Protein AF-A0A8J6NTU1-F1 (afdb_monomer_lite)

pLDDT: mean 86.75, std 9.96, range [56.81, 98.06]

Organism: NCBI:txid2841696

Structure (mmCIF, N/CA/C/O backbone):
data_AF-A0A8J6NTU1-F1
#
_entry.id   AF-A0A8J6NTU1-F1
#
loop_
_atom_site.group_PDB
_atom_site.id
_atom_site.type_symbol
_atom_site.label_atom_id
_atom_site.label_alt_id
_atom_site.label_comp_id
_atom_site.label_asym_id
_atom_site.label_entity_id
_atom_site.label_seq_id
_atom_site.pdbx_PDB_ins_code
_atom_site.Cartn_x
_atom_site.Cartn_y
_atom_site.Cartn_z
_atom_site.occupancy
_atom_site.B_iso_or_equiv
_atom_site.auth_seq_id
_atom_site.auth_comp_id
_atom_site.auth_asym_id
_atom_site.auth_atom_id
_atom_site.pdbx_PDB_model_num
ATOM 1 N N . MET A 1 1 ? -24.536 -20.923 34.220 1.00 56.81 1 MET A N 1
ATOM 2 C CA . MET A 1 1 ? -24.508 -19.445 34.255 1.00 56.81 1 MET A CA 1
ATOM 3 C C . MET A 1 1 ? -25.311 -18.957 33.052 1.00 56.81 1 MET A C 1
ATOM 5 O O . MET A 1 1 ? -25.024 -19.424 31.960 1.00 56.81 1 MET A O 1
ATOM 9 N N . LYS A 1 2 ? -26.387 -18.174 33.230 1.00 62.75 2 LYS A N 1
ATOM 10 C CA . LYS A 1 2 ? -27.189 -17.657 32.100 1.00 62.75 2 LYS A CA 1
ATOM 11 C C . LYS A 1 2 ? -26.618 -16.299 31.694 1.00 62.75 2 LYS A C 1
ATOM 13 O O . LYS A 1 2 ? -26.714 -15.375 32.494 1.00 62.75 2 LYS A O 1
ATOM 18 N N . LEU A 1 3 ? -26.037 -16.214 30.498 1.00 65.69 3 LEU A N 1
ATOM 19 C CA . LEU A 1 3 ? -25.636 -14.948 29.880 1.00 65.69 3 LEU A CA 1
ATOM 20 C C . LEU A 1 3 ? -26.877 -14.066 29.706 1.00 65.69 3 LEU A C 1
ATOM 22 O O . LEU A 1 3 ? -27.886 -14.518 29.156 1.00 65.69 3 LEU A O 1
ATOM 26 N N . ARG A 1 4 ? -26.829 -12.839 30.223 1.00 82.00 4 ARG A N 1
ATOM 27 C CA . ARG A 1 4 ? -27.860 -11.818 30.012 1.00 82.00 4 ARG A CA 1
ATOM 28 C C . ARG A 1 4 ? -27.505 -11.002 28.770 1.00 82.00 4 ARG A C 1
ATOM 30 O O . ARG A 1 4 ? -26.342 -10.919 28.394 1.00 82.00 4 ARG A O 1
ATOM 37 N N . GLY A 1 5 ? -28.500 -10.360 28.153 1.00 81.06 5 GLY A N 1
ATOM 38 C CA . GLY A 1 5 ? -28.264 -9.472 27.003 1.00 81.06 5 GLY A CA 1
ATOM 39 C C . GLY A 1 5 ? -27.267 -8.346 27.306 1.00 81.06 5 GLY A C 1
ATOM 40 O O . GLY A 1 5 ? -26.461 -8.011 26.450 1.00 81.06 5 GLY A O 1
ATOM 41 N N . GLN A 1 6 ? -27.254 -7.852 28.549 1.00 82.06 6 GLN A N 1
ATOM 42 C CA . GLN A 1 6 ? -26.292 -6.847 29.020 1.00 82.06 6 GLN A CA 1
ATOM 43 C C . GLN A 1 6 ? -24.843 -7.353 29.003 1.00 82.06 6 GLN A C 1
ATOM 45 O O . GLN A 1 6 ? -23.960 -6.625 28.572 1.00 82.06 6 GLN A O 1
ATOM 50 N N . ASP A 1 7 ? -24.600 -8.617 29.374 1.00 84.56 7 ASP A N 1
ATOM 51 C CA . ASP A 1 7 ? -23.247 -9.194 29.355 1.00 84.56 7 ASP A CA 1
ATOM 52 C C . ASP A 1 7 ? -22.693 -9.274 27.917 1.00 84.56 7 ASP A C 1
ATOM 54 O O . ASP A 1 7 ? -21.492 -9.139 27.688 1.00 84.56 7 ASP A O 1
ATOM 58 N N . VAL A 1 8 ? -23.579 -9.492 26.936 1.00 84.94 8 VAL A N 1
ATOM 59 C CA . VAL A 1 8 ? -23.228 -9.529 25.507 1.00 84.94 8 VAL A CA 1
ATOM 60 C C . VAL A 1 8 ? -22.953 -8.123 24.974 1.00 84.94 8 VAL A C 1
ATOM 62 O O . VAL A 1 8 ? -21.997 -7.938 24.226 1.00 84.94 8 VAL A O 1
ATOM 65 N N . GLU A 1 9 ? -23.766 -7.139 25.360 1.00 84.38 9 GLU A N 1
ATOM 66 C CA . GLU A 1 9 ? -23.596 -5.737 24.963 1.00 84.38 9 GLU A CA 1
ATOM 67 C C . GLU A 1 9 ? -22.282 -5.153 25.494 1.00 84.38 9 GLU A C 1
ATOM 69 O O . GLU A 1 9 ? -21.503 -4.591 24.721 1.00 84.38 9 GLU A O 1
ATOM 74 N N . ASP A 1 10 ? -21.994 -5.349 26.782 1.00 85.88 10 ASP A N 1
ATOM 75 C CA . ASP A 1 10 ? -20.752 -4.883 27.401 1.00 85.88 10 ASP A CA 1
ATOM 76 C C . ASP A 1 10 ? -19.528 -5.579 26.786 1.00 85.88 10 ASP A C 1
ATOM 78 O O . ASP A 1 10 ? -18.547 -4.919 26.435 1.00 85.88 10 ASP A O 1
ATOM 82 N N . GLY A 1 11 ? -19.614 -6.895 26.557 1.00 86.75 11 GLY A N 1
ATOM 83 C CA . GLY A 1 11 ? -18.559 -7.657 25.887 1.00 86.75 11 GLY A CA 1
ATOM 84 C C . GLY A 1 11 ? -18.289 -7.179 24.457 1.00 86.75 11 GLY A C 1
ATOM 85 O O . GLY A 1 11 ? -17.131 -7.002 24.074 1.00 86.75 11 GLY A O 1
ATOM 86 N N . LEU A 1 12 ? -19.340 -6.912 23.673 1.00 86.44 12 LEU A N 1
ATOM 87 C CA . LEU A 1 12 ? -19.210 -6.371 22.318 1.00 86.44 12 LEU A CA 1
ATOM 88 C C . LEU A 1 12 ? -18.588 -4.971 22.340 1.00 86.44 12 LEU A C 1
ATOM 90 O O . LEU A 1 12 ? -17.715 -4.661 21.530 1.00 86.44 12 LEU A O 1
ATOM 94 N N . ARG A 1 13 ? -19.009 -4.127 23.283 1.00 85.50 13 ARG A N 1
ATOM 95 C CA . ARG A 1 13 ? -18.505 -2.763 23.430 1.00 85.50 13 ARG A CA 1
ATOM 96 C C . ARG A 1 13 ? -17.015 -2.736 23.752 1.00 85.50 13 ARG A C 1
ATOM 98 O O . ARG A 1 13 ? -16.283 -1.925 23.182 1.00 85.50 13 ARG A O 1
ATOM 105 N N . ASP A 1 14 ? -16.570 -3.592 24.661 1.00 88.06 14 ASP A N 1
ATOM 106 C CA . ASP A 1 14 ? -15.163 -3.668 25.042 1.00 88.06 14 ASP A CA 1
ATOM 107 C C . ASP A 1 14 ? -14.306 -4.297 23.942 1.00 88.06 14 ASP A C 1
ATOM 109 O O . ASP A 1 14 ? -13.197 -3.817 23.697 1.00 88.06 14 ASP A O 1
ATOM 113 N N . TRP A 1 15 ? -14.846 -5.271 23.202 1.00 88.38 15 TRP A N 1
ATOM 114 C CA . TRP A 1 15 ? -14.196 -5.789 21.999 1.00 88.38 15 TRP A CA 1
ATOM 115 C C . TRP A 1 15 ? -14.006 -4.698 20.931 1.00 88.38 15 TRP A C 1
ATOM 117 O O . TRP A 1 15 ? -12.879 -4.481 20.492 1.00 88.38 15 TRP A O 1
ATOM 127 N N . ILE A 1 16 ? -15.052 -3.930 20.586 1.00 86.06 16 ILE A N 1
ATOM 128 C CA . ILE A 1 16 ? -14.958 -2.841 19.590 1.00 86.06 16 ILE A CA 1
ATOM 129 C C . ILE A 1 16 ? -13.939 -1.776 20.018 1.00 86.06 16 ILE A C 1
ATOM 131 O O . ILE A 1 16 ? -13.171 -1.282 19.195 1.00 86.06 16 ILE A O 1
ATOM 135 N N . LYS A 1 17 ? -13.894 -1.410 21.305 1.00 85.00 17 LYS A N 1
ATOM 136 C CA . LYS A 1 17 ? -12.872 -0.477 21.812 1.00 85.00 17 LYS A CA 1
ATOM 137 C C . LYS A 1 17 ? -11.456 -1.036 21.673 1.00 85.00 17 LYS A C 1
ATOM 139 O O . LYS A 1 17 ? -10.542 -0.261 21.404 1.00 85.00 17 LYS A O 1
ATOM 144 N N . GLY A 1 18 ? -11.279 -2.341 21.890 1.00 85.94 18 GLY A N 1
ATOM 145 C CA . GLY A 1 18 ? -10.014 -3.036 21.661 1.00 85.94 18 GLY A CA 1
ATOM 146 C C . GLY A 1 18 ? -9.584 -2.929 20.200 1.00 85.94 18 GLY A C 1
ATOM 147 O O . GLY A 1 18 ? -8.516 -2.396 19.917 1.00 85.94 18 GLY A O 1
ATOM 148 N N . GLU A 1 19 ? -10.472 -3.301 19.278 1.00 84.56 19 GLU A N 1
ATOM 149 C CA . GLU A 1 19 ? -10.225 -3.201 17.834 1.00 84.56 19 GLU A CA 1
ATOM 150 C C . GLU A 1 19 ? -9.894 -1.769 17.396 1.00 84.56 19 GLU A C 1
ATOM 152 O O . GLU A 1 19 ? -8.923 -1.542 16.685 1.00 84.56 19 GLU A O 1
ATOM 157 N N . LEU A 1 20 ? -10.644 -0.769 17.867 1.00 84.06 20 LEU A N 1
ATOM 158 C CA . LEU A 1 20 ? -10.390 0.642 17.547 1.00 84.06 20 LEU A CA 1
ATOM 159 C C . LEU A 1 20 ? -9.045 1.154 18.075 1.00 84.06 20 LEU A C 1
ATOM 161 O O . LEU A 1 20 ? -8.465 2.074 17.498 1.00 84.06 20 LEU A O 1
ATOM 165 N N . LYS A 1 21 ? -8.556 0.593 19.183 1.00 83.94 21 LYS A N 1
ATOM 166 C CA . LYS A 1 21 ? -7.249 0.938 19.746 1.00 83.94 21 LYS A CA 1
ATOM 167 C C . LYS A 1 21 ? -6.109 0.340 18.923 1.00 83.94 21 LYS A C 1
ATOM 169 O O . LYS A 1 21 ? -5.068 0.984 18.794 1.00 83.94 21 LYS A O 1
ATOM 174 N N . ASP A 1 22 ? -6.324 -0.846 18.363 1.00 84.94 22 ASP A N 1
ATOM 175 C CA . ASP A 1 22 ? -5.331 -1.576 17.575 1.00 84.94 22 ASP A CA 1
ATOM 176 C C . ASP A 1 22 ? -5.400 -1.236 16.072 1.00 84.94 22 ASP A C 1
ATOM 178 O O . ASP A 1 22 ? -4.420 -1.404 15.350 1.00 84.94 22 ASP A O 1
ATOM 182 N N . ALA A 1 23 ? -6.507 -0.680 15.576 1.00 82.50 23 ALA A N 1
ATOM 183 C CA . ALA A 1 23 ? -6.674 -0.319 14.166 1.00 82.50 23 ALA A CA 1
ATOM 184 C C . ALA A 1 23 ? -5.551 0.587 13.603 1.00 82.50 23 ALA A C 1
ATOM 186 O O . ALA A 1 23 ? -5.062 0.300 12.506 1.00 82.50 23 ALA A O 1
ATOM 187 N N . PRO A 1 24 ? -5.052 1.622 14.318 1.00 82.88 24 PRO A N 1
ATOM 188 C CA . PRO A 1 24 ? -3.943 2.437 13.823 1.00 82.88 24 PRO A CA 1
ATOM 189 C C . PRO A 1 24 ? -2.634 1.654 13.657 1.00 82.88 24 PRO A C 1
ATOM 191 O O . PRO A 1 24 ? -1.898 1.896 12.700 1.00 82.88 24 PRO A O 1
ATOM 194 N N . SER A 1 25 ? -2.329 0.710 14.559 1.00 85.62 25 SER A N 1
ATOM 195 C CA . SER A 1 25 ? -1.114 -0.109 14.445 1.00 85.62 25 SER A CA 1
ATOM 196 C C . SER A 1 25 ? -1.238 -1.126 13.314 1.00 85.62 25 SER A C 1
ATOM 198 O O . SER A 1 25 ? -0.293 -1.289 12.544 1.00 85.62 25 SER A O 1
ATOM 200 N N . GLN A 1 26 ? -2.419 -1.723 13.134 1.00 86.44 26 GLN A N 1
ATOM 201 C CA . GLN A 1 26 ? -2.702 -2.605 12.002 1.00 86.44 26 GLN A CA 1
ATOM 202 C C . GLN A 1 26 ? -2.573 -1.870 10.659 1.00 86.44 26 GLN A C 1
ATOM 204 O O . GLN A 1 26 ? -1.908 -2.368 9.750 1.00 86.44 26 GLN A O 1
ATOM 209 N N . LYS A 1 27 ? -3.144 -0.661 10.534 1.00 88.06 27 LYS A N 1
ATOM 210 C CA . LYS A 1 27 ? -3.014 0.178 9.329 1.00 88.06 27 LYS A CA 1
ATOM 211 C C . LYS A 1 27 ? -1.550 0.521 9.040 1.00 88.06 27 LYS A C 1
ATOM 213 O O . LYS A 1 27 ? -1.106 0.415 7.896 1.00 88.06 27 LYS A O 1
ATOM 218 N N . TYR A 1 28 ? -0.792 0.870 10.078 1.00 89.94 28 TYR A N 1
ATOM 219 C CA . TYR A 1 28 ? 0.637 1.153 9.977 1.00 89.94 28 TYR A CA 1
ATOM 220 C C . TYR A 1 28 ? 1.447 -0.062 9.497 1.00 89.94 28 TYR A C 1
ATOM 222 O O . TYR A 1 28 ? 2.279 0.054 8.592 1.00 89.94 28 TYR A O 1
ATOM 230 N N . ASP A 1 29 ? 1.198 -1.240 10.073 1.00 91.12 29 ASP A N 1
ATOM 231 C CA . ASP A 1 29 ? 1.859 -2.484 9.679 1.00 91.12 29 ASP A CA 1
ATOM 232 C C . ASP A 1 29 ? 1.525 -2.875 8.237 1.00 91.12 29 ASP A C 1
ATOM 234 O O . ASP A 1 29 ? 2.420 -3.262 7.478 1.00 91.12 29 ASP A O 1
ATOM 238 N N . LEU A 1 30 ? 0.272 -2.679 7.828 1.00 92.81 30 LEU A N 1
ATOM 239 C CA . LEU A 1 30 ? -0.169 -2.896 6.457 1.00 92.81 30 LEU A CA 1
ATOM 240 C C . LEU A 1 30 ? 0.517 -1.929 5.478 1.00 92.81 30 LEU A C 1
ATOM 242 O O . LEU A 1 30 ? 1.020 -2.359 4.441 1.00 92.81 30 LEU A O 1
ATOM 246 N N . GLY A 1 31 ? 0.636 -0.648 5.840 1.00 93.38 31 GLY A N 1
ATOM 247 C CA . GLY A 1 31 ? 1.381 0.347 5.065 1.00 93.38 31 GLY A CA 1
ATOM 248 C C . GLY A 1 31 ? 2.852 -0.040 4.860 1.00 93.38 31 GLY A C 1
ATOM 249 O O . GLY A 1 31 ? 3.355 0.015 3.738 1.00 93.38 31 GLY A O 1
ATOM 250 N N . LYS A 1 32 ? 3.540 -0.521 5.907 1.00 94.44 32 LYS A N 1
ATOM 251 C CA . LYS A 1 32 ? 4.925 -1.032 5.796 1.00 94.44 32 LYS A CA 1
ATOM 252 C C . LYS A 1 32 ? 5.032 -2.259 4.891 1.00 94.44 32 LYS A C 1
ATOM 254 O O . LYS A 1 32 ? 5.988 -2.374 4.118 1.00 94.44 32 LYS A O 1
ATOM 259 N N . PHE A 1 33 ? 4.079 -3.183 4.996 1.00 95.69 33 PHE A N 1
ATOM 260 C CA . PHE A 1 33 ? 4.029 -4.359 4.134 1.00 95.69 33 PHE A CA 1
ATOM 261 C C . PHE A 1 33 ? 3.878 -3.948 2.663 1.00 95.69 33 PHE A C 1
ATOM 263 O O . PHE A 1 33 ? 4.711 -4.313 1.834 1.00 95.69 33 PHE A O 1
ATOM 270 N N . PHE A 1 34 ? 2.893 -3.103 2.356 1.00 96.81 34 PHE A N 1
ATOM 271 C CA . PHE A 1 34 ? 2.649 -2.561 1.017 1.00 96.81 34 PHE A CA 1
ATOM 272 C C . PHE A 1 34 ? 3.854 -1.812 0.445 1.00 96.81 34 PHE A C 1
ATOM 274 O O . PHE A 1 34 ? 4.230 -2.032 -0.706 1.00 96.81 34 PHE A O 1
ATOM 281 N N . PHE A 1 35 ? 4.519 -0.995 1.260 1.00 96.19 35 PHE A N 1
ATOM 282 C CA . PHE A 1 35 ? 5.749 -0.303 0.879 1.00 96.19 35 PHE A CA 1
ATOM 283 C C . PHE A 1 35 ? 6.850 -1.283 0.458 1.00 96.19 35 PHE A C 1
ATOM 285 O O . PHE A 1 35 ? 7.466 -1.132 -0.600 1.00 96.19 35 PHE A O 1
ATOM 292 N N . THR A 1 36 ? 7.065 -2.320 1.271 1.00 96.50 36 THR A N 1
ATOM 293 C CA . THR A 1 36 ? 8.083 -3.348 1.024 1.00 96.50 36 THR A CA 1
ATOM 294 C C . THR A 1 36 ? 7.791 -4.112 -0.265 1.00 96.50 36 THR A C 1
ATOM 296 O O . THR A 1 36 ? 8.694 -4.315 -1.076 1.00 96.50 36 THR A O 1
ATOM 299 N N . VAL A 1 37 ? 6.528 -4.488 -0.493 1.00 97.12 37 VAL A N 1
ATOM 300 C CA . VAL A 1 37 ? 6.098 -5.176 -1.719 1.00 97.12 37 VAL A CA 1
ATOM 301 C C . VAL A 1 37 ? 6.313 -4.296 -2.951 1.00 97.12 37 VAL A C 1
ATOM 303 O O . VAL A 1 37 ? 6.874 -4.769 -3.943 1.00 97.12 37 VAL A O 1
ATOM 306 N N . SER A 1 38 ? 5.931 -3.016 -2.903 1.00 96.56 38 SER A N 1
ATOM 307 C CA . SER A 1 38 ? 6.102 -2.106 -4.041 1.00 96.56 38 SER A CA 1
ATOM 308 C C . SER A 1 38 ? 7.575 -1.869 -4.385 1.00 96.56 38 SER A C 1
ATOM 310 O O . SER A 1 38 ? 7.948 -1.969 -5.553 1.00 96.56 38 SER A O 1
ATOM 312 N N . ILE A 1 39 ? 8.437 -1.623 -3.393 1.00 96.19 39 ILE A N 1
ATOM 313 C CA . ILE A 1 39 ? 9.882 -1.457 -3.629 1.00 96.19 39 ILE A CA 1
ATOM 314 C C . ILE A 1 39 ? 10.517 -2.750 -4.133 1.00 96.19 39 ILE A C 1
ATOM 316 O O . ILE A 1 39 ? 11.300 -2.718 -5.082 1.00 96.19 39 ILE A O 1
ATOM 320 N N . GLY A 1 40 ? 10.162 -3.890 -3.533 1.00 97.06 40 GLY A N 1
ATOM 321 C CA . GLY A 1 40 ? 10.639 -5.195 -3.981 1.00 97.06 40 GLY A CA 1
ATOM 322 C C . GLY A 1 40 ? 10.279 -5.456 -5.443 1.00 97.06 40 GLY A C 1
ATOM 323 O O . GLY A 1 40 ? 11.122 -5.909 -6.212 1.00 97.06 40 GLY A O 1
ATOM 324 N N . SER A 1 41 ? 9.066 -5.077 -5.850 1.00 96.31 41 SER A N 1
ATOM 325 C CA . SER A 1 41 ? 8.598 -5.197 -7.234 1.00 96.31 41 SER A CA 1
ATOM 326 C C . SER A 1 41 ? 9.432 -4.357 -8.207 1.00 96.31 41 SER A C 1
ATOM 328 O O . SER A 1 41 ? 9.847 -4.865 -9.245 1.00 96.31 41 SER A O 1
ATOM 330 N N . ILE A 1 42 ? 9.745 -3.101 -7.856 1.00 95.06 42 ILE A N 1
ATOM 331 C CA . ILE A 1 42 ? 10.645 -2.253 -8.659 1.00 95.06 42 ILE A CA 1
ATOM 332 C C . ILE A 1 42 ? 12.027 -2.905 -8.776 1.00 95.06 42 ILE A C 1
ATOM 334 O O . ILE A 1 42 ? 12.573 -2.989 -9.873 1.00 95.06 42 ILE A O 1
ATOM 338 N N . GLY A 1 43 ? 12.578 -3.402 -7.664 1.00 94.69 43 GLY A N 1
ATOM 339 C CA . GLY A 1 43 ? 13.877 -4.075 -7.653 1.00 94.69 43 GLY A CA 1
ATOM 340 C C . GLY A 1 43 ? 13.921 -5.297 -8.574 1.00 94.69 43 GLY A C 1
ATOM 341 O O . GLY A 1 43 ? 14.887 -5.467 -9.316 1.00 94.69 43 GLY A O 1
ATOM 342 N N . VAL A 1 44 ? 12.860 -6.109 -8.575 1.00 94.44 44 VAL A N 1
ATOM 343 C CA . VAL A 1 44 ? 12.721 -7.262 -9.476 1.00 94.44 44 VAL A CA 1
ATOM 344 C C . VAL A 1 44 ? 12.648 -6.818 -10.937 1.00 94.44 44 VAL A C 1
ATOM 346 O O . VAL A 1 44 ? 13.388 -7.355 -11.756 1.00 94.44 44 VAL A O 1
ATOM 349 N N . LEU A 1 45 ? 11.822 -5.820 -11.272 1.00 91.94 45 LEU A N 1
ATOM 350 C CA . LEU A 1 45 ? 11.705 -5.323 -12.650 1.00 91.94 45 LEU A CA 1
ATOM 351 C C . LEU A 1 45 ? 13.035 -4.775 -13.180 1.00 91.94 45 LEU A C 1
ATOM 353 O O . LEU A 1 45 ? 13.446 -5.132 -14.279 1.00 91.94 45 LEU A O 1
ATOM 357 N N . VAL A 1 46 ? 13.746 -3.976 -12.379 1.00 91.12 46 VAL A N 1
ATOM 358 C CA . VAL A 1 46 ? 15.074 -3.446 -12.739 1.00 91.12 46 VAL A CA 1
ATOM 359 C C . VAL A 1 46 ? 16.093 -4.573 -12.917 1.00 91.12 46 VAL A C 1
ATOM 361 O O . VAL A 1 46 ? 16.913 -4.531 -13.831 1.00 91.12 46 VAL A O 1
ATOM 364 N N . ALA A 1 47 ? 16.060 -5.597 -12.060 1.00 91.25 47 ALA A N 1
ATOM 365 C CA . ALA A 1 47 ? 16.952 -6.743 -12.196 1.00 91.25 47 ALA A CA 1
ATOM 366 C C . ALA A 1 47 ? 16.688 -7.523 -13.493 1.00 91.25 47 ALA A C 1
ATOM 368 O O . ALA A 1 47 ? 17.641 -7.927 -14.158 1.00 91.25 47 ALA A O 1
ATOM 369 N N . ILE A 1 48 ? 15.419 -7.715 -13.864 1.00 90.31 48 ILE A N 1
ATOM 370 C CA . ILE A 1 48 ? 15.044 -8.424 -15.091 1.00 90.31 48 ILE A CA 1
ATOM 371 C C . ILE A 1 48 ? 15.405 -7.606 -16.337 1.00 90.31 48 ILE A C 1
ATOM 373 O O . ILE A 1 48 ? 16.015 -8.157 -17.252 1.00 90.31 48 ILE A O 1
ATOM 377 N N . GLU A 1 49 ? 15.107 -6.303 -16.361 1.00 87.12 49 GLU A N 1
ATOM 378 C CA . GLU A 1 49 ? 15.487 -5.416 -17.472 1.00 87.12 49 GLU A CA 1
ATOM 379 C C . GLU A 1 49 ? 17.001 -5.466 -17.704 1.00 87.12 49 GLU A C 1
ATOM 381 O O . GLU A 1 49 ? 17.456 -5.755 -18.813 1.00 87.12 49 GLU A O 1
ATOM 386 N N . LYS A 1 50 ? 17.790 -5.363 -16.633 1.00 86.62 50 LYS A N 1
ATOM 387 C CA . LYS A 1 50 ? 19.249 -5.441 -16.723 1.00 86.62 50 LYS A CA 1
ATOM 388 C C . LYS A 1 50 ? 19.749 -6.784 -17.267 1.00 86.62 50 LYS A C 1
ATOM 390 O O . LYS A 1 50 ? 20.776 -6.820 -17.944 1.00 86.62 50 LYS A O 1
ATOM 395 N N . LEU A 1 51 ? 19.061 -7.889 -16.970 1.00 88.56 51 LEU A N 1
ATOM 396 C CA . LEU A 1 51 ? 19.398 -9.218 -17.497 1.00 88.56 51 LEU A CA 1
ATOM 397 C C . LEU A 1 51 ? 19.025 -9.373 -18.977 1.00 88.56 51 LEU A C 1
ATOM 399 O O . LEU A 1 51 ? 19.735 -10.055 -19.715 1.00 88.56 51 LEU A O 1
ATOM 403 N N . SER A 1 52 ? 17.946 -8.729 -19.421 1.00 82.69 52 SER A N 1
ATOM 404 C CA . SER A 1 52 ? 17.437 -8.838 -20.793 1.00 82.69 52 SER A CA 1
ATOM 405 C C . SER A 1 52 ? 18.351 -8.202 -21.852 1.00 82.69 52 SER A C 1
ATOM 407 O O . SER A 1 52 ? 18.186 -8.458 -23.041 1.00 82.69 52 SER A O 1
ATOM 409 N N . SER A 1 53 ? 19.352 -7.405 -21.448 1.00 67.44 53 SER A N 1
ATOM 410 C CA . SER A 1 53 ? 20.259 -6.654 -22.338 1.00 67.44 53 SER A CA 1
ATOM 411 C C . SER A 1 53 ? 19.552 -5.684 -23.305 1.00 67.44 53 SER A C 1
ATOM 413 O O . SER A 1 53 ? 20.221 -5.024 -24.105 1.00 67.44 53 SER A O 1
ATOM 415 N N . SER A 1 54 ? 18.223 -5.539 -23.223 1.00 63.94 54 SER A N 1
ATOM 416 C CA . SER A 1 54 ? 17.454 -4.528 -23.940 1.00 63.94 54 SER A CA 1
ATOM 417 C C . SER A 1 54 ? 17.523 -3.221 -23.158 1.00 63.94 54 SER A C 1
ATOM 419 O O . SER A 1 54 ? 16.611 -2.861 -22.430 1.00 63.94 54 SER A O 1
ATOM 421 N N . SER A 1 55 ? 18.626 -2.489 -23.303 1.00 61.03 55 SER A N 1
ATOM 422 C CA . SER A 1 55 ? 18.847 -1.219 -22.593 1.00 61.03 55 SER A CA 1
ATOM 423 C C . SER A 1 55 ? 17.989 -0.058 -23.140 1.00 61.03 55 SER A C 1
ATOM 425 O O . SER A 1 55 ? 18.422 1.096 -23.139 1.00 61.03 55 SER A O 1
ATOM 427 N N . GLN A 1 56 ? 16.802 -0.351 -23.674 1.00 72.62 56 GLN A N 1
ATOM 428 C CA . GLN A 1 56 ? 15.844 0.636 -24.149 1.00 72.62 56 GLN A CA 1
ATOM 429 C C . GLN A 1 56 ? 14.709 0.719 -23.141 1.00 72.62 56 GLN A C 1
ATOM 431 O O . GLN A 1 56 ? 13.851 -0.153 -23.079 1.00 72.62 56 GLN A O 1
ATOM 436 N N . ILE A 1 57 ? 14.720 1.797 -22.360 1.00 77.31 57 ILE A N 1
ATOM 437 C CA . ILE A 1 57 ? 13.593 2.164 -21.512 1.00 77.31 57 ILE A CA 1
ATOM 438 C C . ILE A 1 57 ? 12.424 2.489 -22.444 1.00 77.31 57 ILE A C 1
ATOM 440 O O . ILE A 1 57 ? 12.412 3.534 -23.100 1.00 77.31 57 ILE A O 1
ATOM 444 N N . ASP A 1 58 ? 11.467 1.576 -22.525 1.00 86.50 58 ASP A N 1
ATOM 445 C CA . ASP A 1 58 ? 10.267 1.727 -23.325 1.00 86.50 58 ASP A CA 1
ATOM 446 C C . ASP A 1 58 ? 9.143 2.406 -22.519 1.00 86.50 58 ASP A C 1
ATOM 448 O O . ASP A 1 58 ? 9.190 2.562 -21.293 1.00 86.50 58 ASP A O 1
ATOM 452 N N . LEU A 1 59 ? 8.124 2.893 -23.229 1.00 90.12 59 LEU A N 1
ATOM 453 C CA . LEU A 1 59 ? 7.006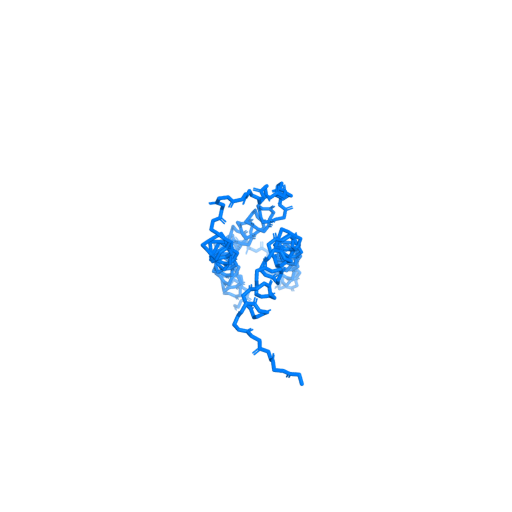 3.595 -22.600 1.00 90.12 59 LEU A CA 1
ATOM 454 C C . LEU A 1 59 ? 6.257 2.716 -21.569 1.00 90.12 59 LEU A C 1
ATOM 456 O O . LEU A 1 59 ? 5.962 3.234 -20.489 1.00 90.12 59 LEU A O 1
ATOM 460 N N . PRO A 1 60 ? 5.971 1.421 -21.830 1.00 91.88 60 PRO A N 1
ATOM 461 C CA . PRO A 1 60 ? 5.389 0.515 -20.838 1.00 91.88 60 PRO A CA 1
ATOM 462 C C . PRO A 1 60 ? 6.184 0.423 -19.528 1.00 91.88 60 PRO A C 1
ATOM 464 O O . PRO A 1 60 ? 5.578 0.510 -18.456 1.00 91.88 60 PRO A O 1
ATOM 467 N N . LEU A 1 61 ? 7.518 0.339 -19.575 1.00 91.56 61 LEU A N 1
ATOM 468 C CA . LEU A 1 61 ? 8.343 0.288 -18.366 1.00 91.56 61 LEU A CA 1
ATOM 469 C C . LEU A 1 61 ? 8.290 1.600 -17.571 1.00 91.56 61 LEU A C 1
ATOM 471 O O . LEU A 1 61 ? 8.186 1.582 -16.343 1.00 91.56 61 LEU A O 1
ATOM 475 N N . ILE A 1 62 ? 8.291 2.751 -18.253 1.00 92.69 62 ILE A N 1
ATOM 476 C CA . ILE A 1 62 ? 8.126 4.058 -17.593 1.00 92.69 62 ILE A CA 1
ATOM 477 C C . ILE A 1 62 ? 6.773 4.123 -16.880 1.00 92.69 62 ILE A C 1
ATOM 479 O O . ILE A 1 62 ? 6.705 4.513 -15.712 1.00 92.69 62 ILE A O 1
ATOM 483 N N . VAL A 1 63 ? 5.695 3.719 -17.561 1.00 95.00 63 VAL A N 1
ATOM 484 C CA . VAL A 1 63 ? 4.344 3.690 -16.983 1.00 95.00 63 VAL A CA 1
ATOM 485 C C . VAL A 1 63 ? 4.306 2.761 -15.768 1.00 95.00 63 VAL A C 1
ATOM 487 O O . VAL A 1 63 ? 3.787 3.151 -14.722 1.00 95.00 63 VAL A O 1
ATOM 490 N N . SER A 1 64 ? 4.924 1.582 -15.858 1.00 95.62 6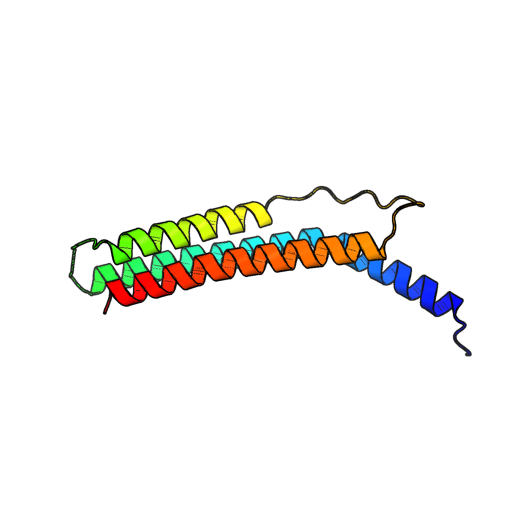4 SER A N 1
ATOM 491 C CA . SER A 1 64 ? 5.068 0.651 -14.737 1.00 95.62 64 SER A CA 1
ATOM 492 C C . SER A 1 64 ? 5.700 1.311 -13.509 1.00 95.62 64 SER A C 1
ATOM 494 O O . SER A 1 64 ? 5.113 1.279 -12.422 1.00 95.62 64 SER A O 1
ATOM 496 N N . PHE A 1 65 ? 6.842 1.986 -13.676 1.00 95.31 65 PHE A N 1
ATOM 497 C CA . PHE A 1 65 ? 7.515 2.670 -12.572 1.00 95.31 65 PHE A CA 1
ATOM 498 C C . PHE A 1 65 ? 6.696 3.818 -11.988 1.00 95.31 65 PHE A C 1
ATOM 500 O O . PHE A 1 65 ? 6.690 3.979 -10.769 1.00 95.31 65 PHE A O 1
ATOM 507 N N . VAL A 1 66 ? 5.959 4.578 -12.803 1.00 96.69 66 VAL A N 1
ATOM 508 C CA . VAL A 1 66 ? 5.063 5.635 -12.305 1.00 96.69 66 VAL A CA 1
ATOM 509 C C . VAL A 1 66 ? 3.974 5.051 -11.401 1.00 96.69 66 VAL A C 1
ATOM 511 O O . VAL A 1 66 ? 3.751 5.564 -10.304 1.00 96.69 66 VAL A O 1
ATOM 514 N N . PHE A 1 67 ? 3.330 3.956 -11.812 1.00 97.50 67 PHE A N 1
ATOM 515 C CA . PHE A 1 67 ? 2.289 3.304 -11.013 1.00 97.50 67 PHE A CA 1
ATOM 516 C C . PHE A 1 67 ? 2.839 2.670 -9.730 1.00 97.50 67 PHE A C 1
ATOM 518 O O . PHE A 1 67 ? 2.246 2.832 -8.662 1.00 97.50 67 PHE A O 1
ATOM 525 N N . LEU A 1 68 ? 3.995 2.004 -9.797 1.00 96.31 68 LEU A N 1
ATOM 526 C CA . LEU A 1 68 ? 4.642 1.437 -8.610 1.00 96.31 68 LEU A CA 1
ATOM 527 C C . LEU A 1 68 ? 5.121 2.528 -7.647 1.00 96.31 68 LEU A C 1
ATOM 529 O O . LEU A 1 68 ? 4.982 2.378 -6.434 1.00 96.31 68 LEU A O 1
ATOM 533 N N . PHE A 1 69 ? 5.622 3.651 -8.163 1.00 96.31 69 PHE A N 1
ATOM 534 C CA . PHE A 1 69 ? 5.994 4.802 -7.346 1.00 96.31 69 PHE A CA 1
ATOM 535 C C . PHE A 1 69 ? 4.771 5.454 -6.688 1.00 96.31 69 PHE A C 1
ATOM 537 O O . PHE A 1 69 ? 4.808 5.771 -5.499 1.00 96.31 69 PHE A O 1
ATOM 544 N N . ALA A 1 70 ? 3.653 5.577 -7.408 1.00 96.12 70 ALA A N 1
ATOM 545 C CA . ALA A 1 70 ? 2.388 6.017 -6.825 1.00 96.12 70 ALA A CA 1
ATOM 546 C C . ALA A 1 70 ? 1.912 5.060 -5.717 1.00 96.12 70 ALA A C 1
ATOM 548 O O . ALA A 1 70 ? 1.508 5.516 -4.648 1.00 96.12 70 ALA A O 1
ATOM 549 N N . ALA A 1 71 ? 2.037 3.743 -5.919 1.00 96.00 71 ALA A N 1
ATOM 550 C CA . ALA A 1 71 ? 1.738 2.747 -4.891 1.00 96.00 71 ALA A CA 1
ATOM 551 C C . ALA A 1 71 ? 2.647 2.900 -3.653 1.00 96.00 71 ALA A C 1
ATOM 553 O O . ALA A 1 71 ? 2.174 2.756 -2.528 1.00 96.00 71 ALA A O 1
ATOM 554 N N . ILE A 1 72 ? 3.928 3.255 -3.829 1.00 95.75 72 ILE A N 1
ATOM 555 C CA . ILE A 1 72 ? 4.841 3.576 -2.715 1.00 95.75 72 ILE A CA 1
ATOM 556 C C . ILE A 1 72 ? 4.345 4.799 -1.941 1.00 95.75 72 ILE A C 1
ATOM 558 O O . ILE A 1 72 ? 4.195 4.720 -0.722 1.00 95.75 72 ILE A O 1
ATOM 562 N N . ILE A 1 73 ? 4.050 5.910 -2.622 1.00 94.12 73 ILE A N 1
ATOM 563 C CA . ILE A 1 73 ? 3.537 7.126 -1.968 1.00 94.12 73 ILE A CA 1
ATOM 564 C C . ILE A 1 73 ? 2.261 6.806 -1.183 1.00 94.12 73 ILE A C 1
ATOM 566 O O . ILE A 1 73 ? 2.115 7.216 -0.031 1.00 94.12 73 ILE A O 1
ATOM 570 N N . PHE A 1 74 ? 1.366 6.021 -1.779 1.00 92.75 74 PHE A N 1
ATOM 571 C CA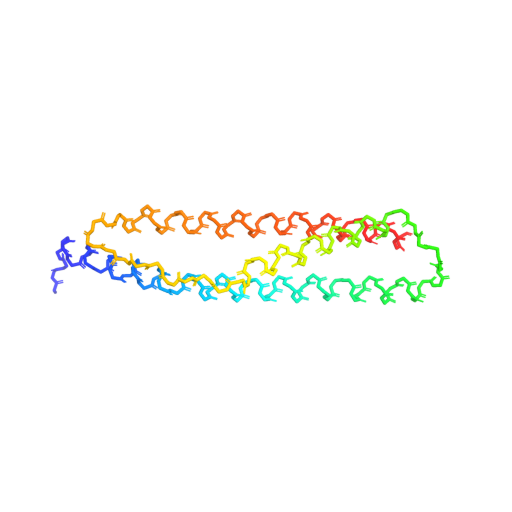 . PHE A 1 74 ? 0.123 5.618 -1.138 1.00 92.75 74 PHE A CA 1
ATOM 572 C C . PHE A 1 74 ? 0.376 4.756 0.110 1.00 92.75 74 PHE A C 1
ATOM 574 O O . PHE A 1 74 ? -0.183 5.023 1.171 1.00 92.75 74 PHE A O 1
ATOM 581 N N . SER A 1 75 ? 1.291 3.788 0.037 1.00 93.06 75 SER A N 1
ATOM 582 C CA . SER A 1 75 ? 1.664 2.957 1.192 1.00 93.06 75 SER A CA 1
ATOM 583 C C . SER A 1 75 ? 2.287 3.765 2.338 1.00 93.06 75 SER A C 1
ATOM 585 O O . SER A 1 75 ? 1.983 3.519 3.505 1.00 93.06 75 SER A O 1
ATOM 587 N N . LEU A 1 76 ? 3.089 4.790 2.019 1.00 91.19 76 LEU A N 1
ATOM 588 C CA . LEU A 1 76 ? 3.646 5.712 3.009 1.00 91.19 76 LEU A CA 1
ATOM 589 C C . LEU A 1 76 ? 2.554 6.532 3.692 1.00 91.19 76 LEU A C 1
ATOM 591 O O . LEU A 1 76 ? 2.647 6.775 4.891 1.00 91.19 76 LEU A O 1
ATOM 595 N N . SER A 1 77 ? 1.512 6.921 2.952 1.00 88.31 77 SER A N 1
ATOM 596 C CA . SER A 1 77 ? 0.373 7.648 3.517 1.00 88.31 77 SER A CA 1
ATOM 597 C C . SER A 1 77 ? -0.382 6.820 4.566 1.00 88.31 77 SER A C 1
ATOM 599 O O . SER A 1 77 ? -0.792 7.363 5.588 1.00 88.31 77 SER A O 1
ATOM 601 N N . MET A 1 78 ? -0.466 5.496 4.377 1.00 86.75 78 MET A N 1
ATOM 602 C CA . MET A 1 78 ? -1.036 4.561 5.358 1.00 86.75 78 MET A CA 1
ATOM 603 C C . MET A 1 78 ? -0.103 4.304 6.547 1.00 86.75 78 MET A C 1
ATOM 605 O O . MET A 1 78 ? -0.565 4.026 7.648 1.00 86.75 78 MET A O 1
ATOM 609 N N . ALA A 1 79 ? 1.211 4.403 6.332 1.00 84.00 79 ALA A N 1
ATOM 610 C CA . ALA A 1 79 ? 2.230 4.249 7.366 1.00 84.00 79 ALA A CA 1
ATOM 611 C C . ALA A 1 79 ? 2.464 5.532 8.188 1.00 84.00 79 ALA A C 1
ATOM 613 O O . ALA A 1 79 ? 3.371 5.576 9.023 1.00 84.00 79 ALA A O 1
ATOM 614 N N . LEU A 1 80 ? 1.678 6.592 7.979 1.00 82.31 80 LEU A N 1
ATOM 615 C CA . LEU A 1 80 ? 1.724 7.757 8.852 1.00 82.31 80 LEU A CA 1
ATOM 616 C C . LEU A 1 80 ? 1.044 7.428 10.188 1.00 82.31 80 LEU A C 1
ATOM 618 O O . LEU A 1 80 ? -0.062 6.890 10.196 1.00 82.31 80 LEU A O 1
ATOM 622 N N . PRO A 1 81 ? 1.678 7.751 11.329 1.00 68.00 81 PRO A N 1
ATOM 623 C CA . PRO A 1 81 ? 1.093 7.485 12.632 1.00 68.00 81 PRO A CA 1
ATOM 624 C C . PRO A 1 81 ? -0.150 8.356 12.824 1.00 68.00 81 PRO A C 1
ATOM 626 O O . PRO A 1 81 ? -0.060 9.569 13.033 1.00 68.00 81 PRO A O 1
ATOM 629 N N . GLU A 1 82 ? -1.322 7.732 12.768 1.00 69.31 82 GLU A N 1
ATOM 630 C CA . GLU A 1 82 ? -2.563 8.384 13.156 1.00 69.31 82 GLU A CA 1
ATOM 631 C C . GLU A 1 82 ? -2.619 8.497 14.683 1.00 69.31 82 GLU A C 1
ATOM 633 O O . GLU A 1 82 ? -2.295 7.564 15.423 1.00 69.31 82 GLU A O 1
ATOM 638 N N . LYS A 1 83 ? -2.997 9.679 15.180 1.00 67.75 83 LYS A N 1
ATOM 639 C CA . LYS A 1 83 ? -3.168 9.878 16.622 1.00 67.75 83 LYS A CA 1
ATOM 640 C C . LYS A 1 83 ? -4.340 9.013 17.095 1.00 67.75 83 LYS A C 1
ATOM 642 O O . LYS A 1 83 ? -5.369 9.000 16.418 1.00 67.75 83 LYS A O 1
ATOM 647 N N . PRO A 1 84 ? -4.231 8.349 18.260 1.00 62.12 84 PRO A N 1
ATOM 648 C CA . PRO A 1 84 ? -5.327 7.554 18.795 1.00 62.12 84 PRO A CA 1
ATOM 649 C C . PRO A 1 84 ? -6.571 8.434 18.931 1.00 62.12 84 PRO A C 1
ATOM 651 O O . PRO A 1 84 ? -6.530 9.485 19.579 1.00 62.12 84 PRO A O 1
ATOM 654 N N . LYS A 1 85 ? -7.669 8.028 18.285 1.00 65.56 85 LYS A N 1
ATOM 655 C CA . LYS A 1 85 ? -8.939 8.752 18.362 1.00 65.56 85 LYS A CA 1
ATOM 656 C C . LYS A 1 85 ? -9.446 8.688 19.801 1.00 65.56 85 LYS A C 1
ATOM 658 O O . LYS A 1 85 ? -9.572 7.613 20.382 1.00 65.56 85 LYS A O 1
ATOM 663 N N . THR A 1 86 ? -9.715 9.845 20.397 1.00 63.91 86 THR A N 1
ATOM 664 C CA . THR A 1 86 ? -10.288 9.935 21.742 1.00 63.91 86 THR A CA 1
ATOM 665 C C . THR A 1 86 ? -11.717 9.401 21.714 1.00 63.91 86 THR A C 1
ATOM 667 O O . THR A 1 86 ? -12.625 10.048 21.199 1.00 63.91 86 THR A O 1
ATOM 670 N N . ILE A 1 87 ? -11.915 8.205 22.268 1.00 66.75 87 ILE A N 1
ATOM 671 C CA . ILE A 1 87 ? -13.233 7.585 22.415 1.00 66.75 87 ILE A CA 1
ATOM 672 C C . ILE A 1 87 ? -13.967 8.293 23.564 1.00 66.75 87 ILE A C 1
ATOM 674 O O . ILE A 1 87 ? -13.636 8.102 24.735 1.00 66.75 87 ILE A O 1
ATOM 678 N N . GLY A 1 88 ? -14.936 9.150 23.233 1.00 69.31 88 GLY A N 1
ATOM 679 C CA . GLY A 1 88 ? -15.787 9.843 24.203 1.00 69.31 88 GLY A CA 1
ATOM 680 C C . GLY A 1 88 ? -17.059 9.058 24.541 1.00 69.31 88 GLY A C 1
ATOM 681 O O . GLY A 1 88 ? -17.446 8.132 23.835 1.00 69.31 88 GLY A O 1
ATOM 682 N N . GLY A 1 89 ? -17.761 9.457 25.608 1.00 64.50 89 GLY A N 1
ATOM 683 C CA . GLY A 1 89 ? -18.999 8.794 26.057 1.00 64.50 89 GLY A CA 1
ATOM 684 C C . GLY A 1 89 ? -20.204 8.922 25.111 1.00 64.50 89 GLY A C 1
ATOM 685 O O . GLY A 1 89 ? -21.178 8.201 25.291 1.00 64.50 89 GLY A O 1
ATOM 686 N N . LEU A 1 90 ? -20.132 9.812 24.114 1.00 65.38 90 LEU A N 1
ATOM 687 C CA . LEU A 1 90 ? -21.177 10.072 23.110 1.00 65.38 90 LEU A CA 1
ATOM 688 C C . LEU A 1 90 ? -20.813 9.554 21.708 1.00 65.38 90 LEU A C 1
ATOM 690 O O . LEU A 1 90 ? -21.560 9.778 20.760 1.00 65.38 90 LEU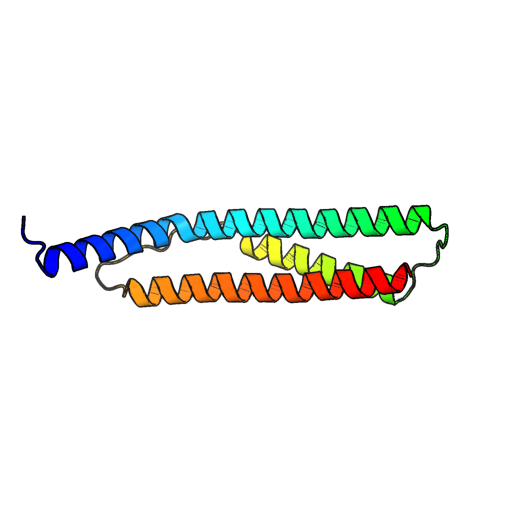 A O 1
ATOM 694 N N . THR A 1 91 ? -19.649 8.923 21.544 1.00 71.19 91 THR A N 1
ATOM 695 C CA . THR A 1 91 ? -19.198 8.435 20.238 1.00 71.19 91 THR A CA 1
ATOM 696 C C . THR A 1 91 ? -19.881 7.107 19.928 1.00 71.19 91 THR A C 1
ATOM 698 O O . THR A 1 91 ? -19.764 6.162 20.710 1.00 71.19 91 THR A O 1
ATOM 701 N N . ASP A 1 92 ? -20.568 7.028 18.787 1.00 81.62 92 ASP A N 1
ATOM 702 C CA . ASP A 1 92 ? -21.061 5.756 18.262 1.00 81.62 92 ASP A CA 1
ATOM 703 C C . ASP A 1 92 ? -19.859 4.891 17.861 1.00 81.62 92 ASP A C 1
ATOM 705 O O . ASP A 1 92 ? -19.160 5.154 16.879 1.00 81.62 92 ASP A O 1
ATOM 709 N N . LEU A 1 93 ? -19.577 3.894 18.698 1.00 80.62 93 LEU A N 1
ATOM 710 C CA . LEU A 1 93 ? -18.446 2.986 18.542 1.00 80.62 93 LEU A CA 1
ATOM 711 C C . LEU A 1 93 ? -18.578 2.129 17.283 1.00 80.62 93 LEU A C 1
ATOM 713 O O . LEU A 1 93 ? -17.562 1.810 16.669 1.00 80.62 93 LEU A O 1
ATOM 717 N N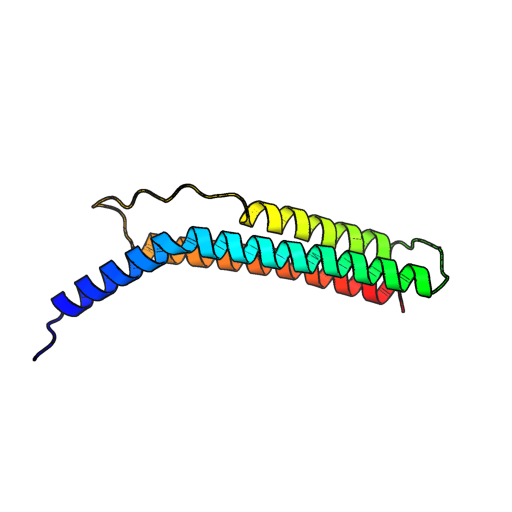 . LEU A 1 94 ? -19.807 1.769 16.904 1.00 82.38 94 LEU A N 1
ATOM 718 C CA . LEU A 1 94 ? -20.055 0.922 15.746 1.00 82.38 94 LEU A CA 1
ATOM 719 C C . LEU A 1 94 ? -19.820 1.708 14.455 1.00 82.38 94 LEU A C 1
ATOM 721 O O . LEU A 1 94 ? -19.079 1.239 13.597 1.00 82.38 94 LEU A O 1
ATOM 725 N N . ASP A 1 95 ? -20.372 2.920 14.351 1.00 84.88 95 ASP A N 1
ATOM 726 C CA . ASP A 1 95 ? -20.143 3.798 13.192 1.00 84.88 95 ASP A CA 1
ATOM 727 C C . ASP A 1 95 ? -18.652 4.143 13.045 1.00 84.88 95 ASP A C 1
ATOM 729 O O . ASP A 1 95 ? -18.094 4.074 11.949 1.00 84.88 95 ASP A O 1
ATOM 733 N N . LEU A 1 96 ? -17.960 4.434 14.155 1.00 83.62 96 LEU A N 1
ATOM 734 C CA . LEU A 1 96 ? -16.520 4.695 14.126 1.00 83.62 96 LEU A CA 1
ATOM 735 C C . LEU A 1 96 ? -15.732 3.482 13.611 1.00 83.62 96 LEU A C 1
ATOM 737 O O . LEU A 1 96 ? -14.873 3.638 12.746 1.00 83.62 96 LEU A O 1
ATOM 741 N N . TYR A 1 97 ? -16.041 2.286 14.113 1.00 83.62 97 TYR A N 1
ATOM 742 C CA . TYR A 1 97 ? -15.406 1.041 13.684 1.00 83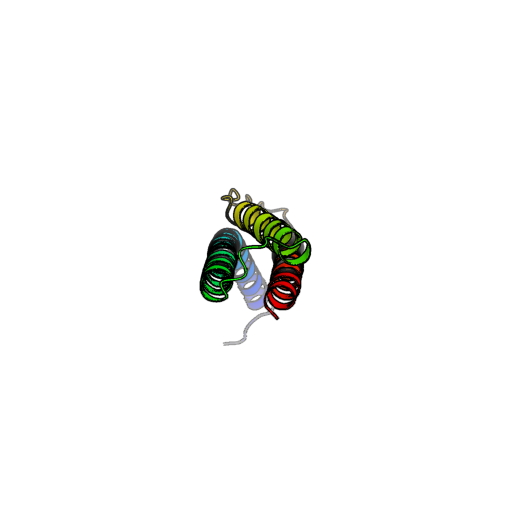.62 97 TYR A CA 1
ATOM 743 C C . TYR A 1 97 ? -15.651 0.750 12.202 1.00 83.62 97 TYR A C 1
ATOM 745 O O . TYR A 1 97 ? -14.706 0.469 11.465 1.00 83.62 97 TYR A O 1
ATOM 753 N N . THR A 1 98 ? -16.897 0.875 11.736 1.00 86.19 98 THR A N 1
ATOM 754 C CA . THR A 1 98 ? -17.228 0.675 10.322 1.00 86.19 98 THR A CA 1
ATOM 755 C C . THR A 1 98 ? -16.461 1.655 9.443 1.00 86.19 98 THR A C 1
ATOM 757 O O . THR A 1 98 ? -15.812 1.225 8.495 1.00 86.19 98 THR A O 1
ATOM 760 N N . ARG A 1 99 ? -16.438 2.948 9.786 1.00 87.06 99 ARG A N 1
ATOM 761 C CA . ARG A 1 99 ? -15.692 3.955 9.015 1.00 87.06 99 ARG A CA 1
ATOM 762 C C . ARG A 1 99 ? -14.197 3.663 8.943 1.00 87.06 99 ARG A C 1
ATOM 764 O O . ARG A 1 99 ? -13.604 3.861 7.886 1.00 87.06 99 ARG A O 1
ATOM 771 N N . GLU A 1 100 ? -13.588 3.202 10.034 1.00 85.44 100 GLU A N 1
ATOM 772 C CA . GLU A 1 100 ? -12.170 2.824 10.030 1.00 85.44 100 GLU A CA 1
ATOM 773 C C . GLU A 1 100 ? -11.900 1.645 9.104 1.00 85.44 100 GLU A C 1
ATOM 775 O O . GLU A 1 100 ? -11.015 1.709 8.252 1.00 85.44 100 GLU A O 1
ATOM 780 N N . ILE A 1 101 ? -12.700 0.586 9.211 1.00 86.94 101 ILE A N 1
ATOM 781 C CA . ILE A 1 101 ? -12.551 -0.587 8.350 1.00 86.94 101 ILE A CA 1
ATOM 782 C C . ILE A 1 101 ? -12.759 -0.230 6.887 1.00 86.94 101 ILE A C 1
ATOM 784 O O . ILE A 1 101 ? -12.005 -0.688 6.030 1.00 86.94 101 ILE A O 1
ATOM 788 N N . GLU A 1 102 ? -13.762 0.587 6.580 1.00 90.12 102 GLU A N 1
ATOM 789 C CA . GLU A 1 102 ? -14.007 1.026 5.212 1.00 90.12 102 GLU A CA 1
ATOM 790 C C . GLU A 1 102 ? -12.865 1.879 4.667 1.00 90.12 102 GLU A C 1
ATOM 792 O O . GLU A 1 102 ? -12.487 1.705 3.509 1.00 90.12 102 GLU A O 1
ATOM 797 N N . SER A 1 103 ? -12.284 2.742 5.500 1.00 88.50 103 SER A N 1
ATOM 798 C CA . SER A 1 103 ? -11.097 3.527 5.164 1.00 88.50 103 SER A CA 1
ATOM 799 C C . SER A 1 103 ? -9.911 2.614 4.837 1.00 88.50 103 SER A C 1
ATOM 801 O O . SER A 1 103 ? -9.395 2.656 3.721 1.00 88.50 103 SER A O 1
ATOM 803 N N . ILE A 1 104 ? -9.558 1.690 5.740 1.00 89.56 104 ILE A N 1
ATOM 804 C CA . ILE A 1 104 ? -8.454 0.734 5.542 1.00 89.56 104 ILE A CA 1
ATOM 805 C C . ILE A 1 104 ? -8.688 -0.136 4.298 1.00 89.56 104 ILE A C 1
ATOM 807 O O . ILE A 1 104 ? -7.763 -0.374 3.516 1.00 89.56 104 ILE A O 1
ATOM 811 N N . ARG A 1 105 ? -9.925 -0.599 4.082 1.00 92.62 105 ARG A N 1
ATOM 812 C CA . ARG A 1 105 ? -10.320 -1.375 2.899 1.00 92.62 105 ARG A CA 1
ATOM 813 C C . ARG A 1 105 ? -10.109 -0.573 1.619 1.00 92.62 105 ARG A C 1
ATOM 815 O O . ARG A 1 105 ? -9.496 -1.080 0.682 1.00 92.62 105 ARG A O 1
ATOM 822 N N . ASN A 1 106 ? -10.627 0.651 1.564 1.00 93.19 106 ASN A N 1
ATOM 823 C CA . ASN A 1 106 ? -10.549 1.494 0.374 1.00 93.19 106 ASN A CA 1
ATOM 824 C C . ASN A 1 106 ? -9.099 1.885 0.064 1.00 93.19 106 ASN A C 1
ATOM 826 O O . ASN A 1 106 ? -8.695 1.850 -1.100 1.00 93.19 106 ASN A O 1
ATOM 830 N N . ASP A 1 107 ? -8.307 2.175 1.096 1.00 91.94 107 ASP A N 1
ATOM 831 C CA . ASP A 1 107 ? -6.875 2.436 0.974 1.00 91.94 107 ASP A CA 1
ATOM 832 C C . ASP A 1 107 ? -6.148 1.211 0.387 1.00 91.94 107 ASP A C 1
ATOM 834 O O . ASP A 1 107 ? -5.417 1.314 -0.600 1.00 91.94 107 ASP A O 1
ATOM 838 N N . SER A 1 108 ? -6.423 0.020 0.922 1.00 93.88 108 SER A N 1
ATOM 839 C CA . SER A 1 108 ? -5.818 -1.234 0.452 1.00 93.88 108 SER A CA 1
ATOM 840 C C . SER A 1 108 ? -6.184 -1.560 -0.997 1.00 93.88 108 SER A C 1
ATOM 842 O O . SER A 1 108 ? -5.325 -1.967 -1.779 1.00 93.88 108 SER A O 1
ATOM 844 N N . LEU A 1 109 ? -7.447 -1.356 -1.385 1.00 95.75 109 LEU A N 1
ATOM 845 C CA . LEU A 1 109 ? -7.910 -1.562 -2.761 1.00 95.75 109 LEU A CA 1
ATOM 846 C C . LEU A 1 109 ? -7.284 -0.560 -3.735 1.00 95.75 109 LEU A C 1
ATOM 848 O O . LEU A 1 109 ? -6.922 -0.931 -4.855 1.00 95.75 109 LEU A O 1
ATOM 852 N N . SER A 1 110 ? -7.130 0.694 -3.310 1.00 95.75 110 SER A N 1
ATOM 853 C CA . SER A 1 110 ? -6.487 1.741 -4.109 1.00 95.75 110 SER A CA 1
ATOM 854 C C . SER A 1 110 ? -5.014 1.416 -4.340 1.00 95.75 110 SER A C 1
ATOM 856 O O . SER A 1 110 ? -4.553 1.424 -5.483 1.00 95.75 110 SER A O 1
ATOM 858 N N . TRP A 1 111 ? -4.297 1.033 -3.278 1.00 97.06 111 TRP A N 1
ATOM 859 C CA . TRP A 1 111 ? -2.919 0.556 -3.382 1.00 97.06 111 TRP A CA 1
ATOM 860 C C . TRP A 1 111 ? -2.807 -0.651 -4.318 1.00 97.06 111 TRP A C 1
ATOM 862 O O . TRP A 1 111 ? -1.985 -0.641 -5.234 1.00 97.06 111 TRP A O 1
ATOM 872 N N . PHE A 1 112 ? -3.662 -1.662 -4.139 1.00 97.44 112 PHE A N 1
ATOM 873 C CA . PHE A 1 112 ? -3.629 -2.885 -4.941 1.00 97.44 112 PHE A CA 1
ATOM 874 C C . PHE A 1 112 ? -3.869 -2.604 -6.428 1.00 97.44 112 PHE A C 1
ATOM 876 O O . PHE A 1 112 ? -3.176 -3.159 -7.278 1.00 97.44 112 PHE A O 1
ATOM 883 N N . SER A 1 113 ? -4.797 -1.698 -6.745 1.00 97.69 113 SER A N 1
ATOM 884 C CA . SER A 1 113 ? -5.102 -1.291 -8.122 1.00 97.69 113 SER A CA 1
ATOM 885 C C . SER A 1 113 ? -3.916 -0.590 -8.791 1.00 97.69 113 SER A C 1
ATOM 887 O O . SER A 1 113 ? -3.598 -0.869 -9.950 1.00 97.69 113 SER A O 1
ATOM 889 N N . LEU A 1 114 ? -3.222 0.290 -8.062 1.00 97.31 114 LEU A N 1
ATOM 890 C CA . LEU A 1 114 ? -2.001 0.935 -8.551 1.00 97.31 114 LEU A CA 1
ATOM 891 C C . LEU A 1 114 ? -0.882 -0.088 -8.755 1.00 97.31 114 LEU A C 1
ATOM 893 O O . LEU A 1 114 ? -0.252 -0.118 -9.812 1.00 97.31 114 LEU A O 1
ATOM 897 N N . TRP A 1 115 ? -0.668 -0.950 -7.760 1.00 98.06 115 TRP A N 1
ATOM 898 C CA . TRP A 1 115 ? 0.373 -1.967 -7.792 1.00 98.06 115 TRP A CA 1
ATOM 899 C C . TRP A 1 115 ? 0.179 -2.941 -8.958 1.00 98.06 115 TRP A C 1
ATOM 901 O O . TRP A 1 115 ? 1.097 -3.111 -9.758 1.00 98.06 115 TRP A O 1
ATOM 911 N N . ILE A 1 116 ? -1.017 -3.520 -9.123 1.00 97.81 116 ILE A N 1
ATOM 912 C CA . ILE A 1 116 ? -1.273 -4.502 -10.185 1.00 97.81 116 ILE A CA 1
ATOM 913 C C . ILE A 1 116 ? -1.137 -3.885 -11.578 1.00 97.81 116 ILE A C 1
ATOM 915 O O . ILE A 1 116 ? -0.577 -4.513 -12.472 1.00 97.81 116 ILE A O 1
ATOM 919 N N . THR A 1 117 ? -1.566 -2.632 -11.748 1.00 97.00 117 THR A N 1
ATOM 920 C CA . THR A 1 117 ? -1.379 -1.890 -13.000 1.00 97.00 117 THR A CA 1
ATOM 921 C C . THR A 1 117 ? 0.110 -1.739 -13.311 1.00 97.00 117 THR A C 1
ATOM 923 O O . THR A 1 117 ? 0.542 -2.043 -14.422 1.00 97.00 117 THR A O 1
ATOM 926 N N . GLY A 1 118 ? 0.915 -1.364 -12.311 1.00 96.38 118 GLY A N 1
ATOM 927 C CA . GLY A 1 118 ? 2.368 -1.283 -12.439 1.00 96.38 118 GLY A CA 1
ATOM 928 C C . GLY A 1 118 ? 3.009 -2.614 -12.836 1.00 96.38 118 GLY A C 1
ATOM 929 O O . GLY A 1 118 ? 3.802 -2.653 -13.775 1.00 96.38 118 GLY A O 1
ATOM 930 N N . ILE A 1 119 ? 2.630 -3.717 -12.187 1.00 97.00 119 ILE A N 1
ATOM 931 C CA . ILE A 1 119 ? 3.133 -5.059 -12.522 1.00 97.00 119 ILE A CA 1
ATOM 932 C C . ILE A 1 119 ? 2.752 -5.470 -13.948 1.00 97.00 119 ILE A C 1
ATOM 934 O O . ILE A 1 119 ? 3.604 -5.977 -14.670 1.00 97.00 119 ILE A O 1
ATOM 938 N N . ILE A 1 120 ? 1.508 -5.231 -14.374 1.00 96.56 120 ILE A N 1
ATOM 939 C CA . ILE A 1 120 ? 1.037 -5.588 -15.720 1.00 96.56 120 ILE A CA 1
ATOM 940 C C . ILE A 1 120 ? 1.850 -4.853 -16.790 1.00 96.56 120 ILE A C 1
ATOM 942 O O . ILE A 1 120 ? 2.379 -5.494 -17.696 1.00 96.56 120 ILE A O 1
ATOM 946 N N . PHE A 1 121 ? 2.002 -3.530 -16.674 1.00 94.75 121 PHE A N 1
ATOM 947 C CA . PHE A 1 121 ? 2.804 -2.758 -17.630 1.00 94.75 121 PHE A CA 1
ATOM 948 C C . PHE A 1 121 ? 4.284 -3.156 -17.608 1.00 94.75 121 PHE A C 1
ATOM 950 O O . PHE A 1 121 ? 4.906 -3.223 -18.663 1.00 94.75 121 PHE A O 1
ATOM 957 N N . GLY A 1 122 ? 4.833 -3.472 -16.431 1.00 92.19 122 GLY A N 1
ATOM 958 C CA . GLY A 1 122 ? 6.222 -3.914 -16.295 1.00 92.19 122 GLY A CA 1
ATOM 959 C C . GLY A 1 122 ? 6.453 -5.283 -16.929 1.00 92.19 122 GLY A C 1
ATOM 960 O O . GLY A 1 122 ? 7.452 -5.487 -17.606 1.00 92.19 122 GLY A O 1
ATOM 961 N N . GLY A 1 123 ? 5.498 -6.202 -16.774 1.00 90.50 123 GLY A N 1
ATOM 962 C CA . GLY A 1 123 ? 5.517 -7.498 -17.445 1.00 90.50 123 GLY A CA 1
ATOM 963 C C . GLY A 1 123 ? 5.436 -7.369 -18.966 1.00 90.50 123 GLY A C 1
ATOM 964 O O . GLY A 1 123 ? 6.197 -8.029 -19.661 1.00 90.50 123 GLY A O 1
ATOM 965 N N . PHE A 1 124 ? 4.572 -6.487 -19.483 1.00 90.31 124 PHE A N 1
ATOM 966 C CA . PHE A 1 124 ? 4.485 -6.216 -20.923 1.00 90.31 124 PHE A CA 1
ATOM 967 C C . PHE A 1 124 ? 5.747 -5.581 -21.510 1.00 90.31 124 PHE A C 1
ATOM 969 O O . PHE A 1 124 ? 6.034 -5.831 -22.670 1.00 90.31 124 PHE A O 1
ATOM 976 N N . ALA A 1 125 ? 6.477 -4.773 -20.740 1.00 87.38 125 ALA A N 1
ATOM 977 C CA . ALA A 1 125 ? 7.738 -4.177 -21.182 1.00 87.38 125 ALA A CA 1
ATOM 978 C C . ALA A 1 125 ? 8.875 -5.203 -21.335 1.00 87.38 125 ALA A C 1
ATOM 980 O O . ALA A 1 125 ? 9.829 -4.992 -22.074 1.00 87.38 125 ALA A O 1
ATOM 981 N N . ILE A 1 126 ? 8.803 -6.285 -20.557 1.00 84.19 126 ILE A N 1
ATOM 982 C CA . ILE A 1 126 ? 9.854 -7.303 -20.452 1.00 84.19 126 ILE A CA 1
ATOM 983 C C . ILE A 1 126 ? 9.633 -8.464 -21.437 1.00 84.19 126 ILE A C 1
ATOM 985 O O . ILE A 1 126 ? 10.593 -9.156 -21.781 1.00 84.19 126 ILE A O 1
ATOM 989 N N . LEU A 1 127 ? 8.381 -8.710 -21.839 1.00 80.69 127 LEU A N 1
ATOM 990 C CA . LEU A 1 127 ? 7.994 -9.742 -22.810 1.00 80.69 127 LEU A CA 1
ATOM 991 C C . LEU A 1 127 ? 8.278 -9.305 -24.251 1.00 80.69 127 LEU A C 1
ATOM 993 O O . LEU A 1 127 ? 8.783 -10.164 -25.008 1.00 80.69 127 LEU A O 1
#

Radius of gyration: 20.99 Å; chains: 1; bounding box: 48×30×58 Å

Sequence (127 aa):
MKLRGQDVEDGLRDWIKGELKDAPSQKYDLGKFFFTVSIGSIGVLVAIEKLSSSSQIDLPLIVSFVFLFAAIIFSLSMALPEKPKTIGGLTDLLDLYTREIESIRNDSLSWFSLWITGIIFGGFAIL

Secondary structure (DSSP, 8-state):
----HHHHHHHHHHHHHHHHHHHHHHHHHHHHHHHHHHHHHHHHHHHHHHHH------HHHHHHHHHHHHHHHHHHHHTS-PPPP---TT--HHHHHHHHHHHHHHHHHHHHHHHHHHHHHHHHHH-

Foldseek 3Di:
DDDDPVNVVVVVVVVLVVCLQCLLVVLLVQLVVQLCVLVVLVVVLVVLCVVLPPPDPDPLLVLLNVLSVVLNVLSVVSNPRDDRDPDDPPDPSVVVSVVSVVVSVVSVVSSVVSNVSSNVSSVVVND